Protein AF-A0A6J0G744-F1 (afdb_monomer_lite)

Secondary structure (DSSP, 8-state):
-PPPSS-EEEEEEEEEEEEEEE-TT--EEEEEEEEEEEEETTSEEEEEEE-TTT--EEEEEEEE--SSPP-----EETTEE-

Organism: NCBI:txid321398

Structure (mmCIF, N/CA/C/O backbone):
data_AF-A0A6J0G744-F1
#
_entry.id   AF-A0A6J0G744-F1
#
loop_
_atom_site.group_PDB
_atom_site.id
_atom_site.type_symbol
_atom_site.label_atom_id
_atom_site.label_alt_id
_atom_site.label_comp_id
_atom_site.label_asym_id
_atom_site.label_entity_id
_atom_site.label_seq_id
_atom_site.pdbx_PDB_ins_code
_atom_site.Cartn_x
_atom_site.Cartn_y
_atom_site.Cartn_z
_atom_site.occupancy
_atom_site.B_iso_or_equiv
_atom_site.auth_seq_id
_atom_site.auth_comp_id
_atom_site.auth_asym_id
_atom_site.auth_atom_id
_atom_site.pdbx_PDB_model_num
ATOM 1 N N . MET A 1 1 ? -5.681 -11.201 -13.269 1.00 52.09 1 MET A N 1
ATOM 2 C CA . MET A 1 1 ? -6.669 -10.595 -12.346 1.00 52.09 1 MET A CA 1
ATOM 3 C C . MET A 1 1 ? -6.196 -10.875 -10.926 1.00 52.09 1 MET A C 1
ATOM 5 O O . MET A 1 1 ? -6.138 -12.039 -10.552 1.00 52.09 1 MET A O 1
ATOM 9 N N . GLN A 1 2 ? -5.760 -9.856 -10.180 1.00 69.06 2 GLN A N 1
ATOM 10 C CA . GLN A 1 2 ? -5.303 -10.029 -8.797 1.00 69.06 2 GLN A CA 1
ATOM 11 C C . GLN A 1 2 ? -6.515 -10.009 -7.859 1.00 69.06 2 GLN A C 1
ATOM 13 O O . GLN A 1 2 ? -7.263 -9.035 -7.835 1.00 69.06 2 GLN A O 1
ATOM 18 N N . ALA A 1 3 ? -6.728 -11.094 -7.115 1.00 81.81 3 ALA A N 1
ATOM 19 C CA . ALA A 1 3 ? -7.805 -11.174 -6.136 1.00 81.81 3 ALA A CA 1
ATOM 20 C C . ALA A 1 3 ? -7.385 -10.495 -4.824 1.00 81.81 3 ALA A C 1
ATOM 22 O O . ALA A 1 3 ? -6.291 -10.742 -4.314 1.00 81.81 3 ALA A O 1
ATOM 23 N N . LEU A 1 4 ? -8.261 -9.651 -4.274 1.00 90.94 4 LEU A N 1
ATOM 24 C CA . LEU A 1 4 ? -8.083 -9.049 -2.954 1.00 90.94 4 LEU A CA 1
ATOM 25 C C . LEU A 1 4 ? -8.840 -9.873 -1.901 1.00 90.94 4 LEU A C 1
ATOM 27 O O . LEU A 1 4 ? -9.959 -10.309 -2.166 1.00 90.94 4 LEU A O 1
ATOM 31 N N . PRO A 1 5 ? -8.274 -10.069 -0.697 1.00 90.62 5 PRO A N 1
ATOM 32 C CA . PRO A 1 5 ? -8.908 -10.869 0.353 1.00 90.62 5 PRO A CA 1
ATOM 33 C C . PRO A 1 5 ? -10.089 -10.162 1.041 1.00 90.62 5 PRO A C 1
ATOM 35 O O . PRO A 1 5 ? -10.852 -10.803 1.756 1.00 90.62 5 PRO A O 1
ATOM 38 N N . ALA A 1 6 ? -10.232 -8.848 0.863 1.00 94.06 6 ALA A N 1
ATOM 39 C CA . ALA A 1 6 ? -11.350 -8.052 1.359 1.00 94.06 6 ALA A CA 1
ATOM 40 C C . ALA A 1 6 ? -11.578 -6.838 0.446 1.00 94.06 6 ALA A C 1
ATOM 42 O O . ALA A 1 6 ? -10.772 -6.562 -0.446 1.00 94.06 6 ALA A O 1
ATOM 43 N N . GLN A 1 7 ? -12.667 -6.103 0.679 1.00 96.38 7 GLN A N 1
ATOM 44 C CA . GLN A 1 7 ? -12.981 -4.904 -0.092 1.00 96.38 7 GLN A CA 1
ATOM 45 C C . GLN A 1 7 ? -11.920 -3.806 0.138 1.00 96.38 7 GLN A C 1
ATOM 47 O O . GLN A 1 7 ? -11.557 -3.543 1.294 1.00 96.38 7 GLN A O 1
ATOM 52 N N . PRO A 1 8 ? -11.416 -3.163 -0.933 1.00 96.19 8 PRO A N 1
ATOM 53 C CA . PRO A 1 8 ? -10.520 -2.023 -0.806 1.00 96.19 8 PRO A CA 1
ATOM 54 C C . PRO A 1 8 ? -11.264 -0.803 -0.249 1.00 96.19 8 PRO A C 1
ATOM 56 O O . PRO A 1 8 ? -12.333 -0.439 -0.732 1.00 96.19 8 PRO A O 1
ATOM 59 N N . GLU A 1 9 ? -10.673 -0.180 0.766 1.00 97.56 9 GLU A N 1
ATOM 60 C CA . GLU A 1 9 ? -11.106 1.080 1.380 1.00 97.56 9 GLU A CA 1
ATOM 61 C C . GLU A 1 9 ? -10.396 2.282 0.742 1.00 97.56 9 GLU A C 1
ATOM 63 O O . GLU A 1 9 ? -11.001 3.330 0.533 1.00 97.56 9 GLU A O 1
ATOM 68 N N . SER A 1 10 ? -9.101 2.155 0.432 1.00 97.44 10 SER A N 1
ATOM 69 C CA . SER A 1 10 ? -8.318 3.237 -0.171 1.00 97.44 10 SER A CA 1
ATOM 70 C C . SER A 1 10 ? -7.199 2.713 -1.068 1.00 97.44 10 SER A C 1
ATOM 72 O O . SER A 1 10 ? -6.711 1.597 -0.891 1.00 97.44 10 SER A O 1
ATOM 74 N N . LEU A 1 11 ? -6.792 3.527 -2.040 1.00 96.50 11 LEU A N 1
ATOM 75 C CA . LEU A 1 11 ? -5.732 3.223 -3.001 1.00 96.50 11 LEU A CA 1
ATOM 76 C C . LEU A 1 11 ? -4.779 4.415 -3.086 1.00 96.50 11 LEU A C 1
ATOM 78 O O . LEU A 1 11 ? -5.227 5.561 -3.079 1.00 96.50 11 LEU A O 1
ATOM 82 N N . CYS A 1 12 ? -3.479 4.154 -3.179 1.00 96.12 12 CYS A N 1
ATOM 83 C CA . CYS A 1 12 ? -2.474 5.192 -3.385 1.00 96.12 12 CYS A CA 1
ATOM 84 C C . CYS A 1 12 ? -1.321 4.659 -4.236 1.00 96.12 12 CYS A C 1
ATOM 86 O O . CYS A 1 12 ? -0.670 3.684 -3.856 1.00 96.12 12 CYS A O 1
ATOM 88 N N . ILE A 1 13 ? -1.067 5.312 -5.369 1.00 94.62 13 ILE A N 1
ATOM 89 C CA . ILE A 1 13 ? 0.119 5.067 -6.191 1.00 94.62 13 ILE A CA 1
ATOM 90 C C . ILE A 1 13 ? 1.192 6.072 -5.781 1.00 94.62 13 ILE A C 1
ATOM 92 O O . ILE A 1 13 ? 0.904 7.262 -5.644 1.00 94.62 13 ILE A O 1
ATOM 96 N N . VAL A 1 14 ? 2.413 5.588 -5.579 1.00 92.00 14 VAL A N 1
ATOM 97 C CA . VAL A 1 14 ? 3.560 6.412 -5.195 1.00 92.00 14 VAL A CA 1
ATOM 98 C C . VAL A 1 14 ? 4.823 5.894 -5.867 1.00 92.00 14 VAL A C 1
ATOM 100 O O . VAL A 1 14 ? 5.053 4.686 -5.936 1.00 92.00 14 VAL A O 1
ATOM 103 N N . GLU A 1 15 ? 5.639 6.811 -6.369 1.00 88.94 15 GLU A N 1
ATOM 104 C CA . GLU A 1 15 ? 6.982 6.506 -6.846 1.00 88.94 15 GLU A CA 1
ATOM 105 C C . GLU A 1 15 ? 7.961 6.667 -5.679 1.00 88.94 15 GLU A C 1
ATOM 107 O O . GLU A 1 15 ? 8.034 7.727 -5.059 1.00 88.94 15 GLU A O 1
ATOM 112 N N . MET A 1 16 ? 8.697 5.605 -5.349 1.00 83.00 16 MET A N 1
ATOM 113 C CA . MET A 1 16 ? 9.658 5.596 -4.244 1.00 83.00 16 MET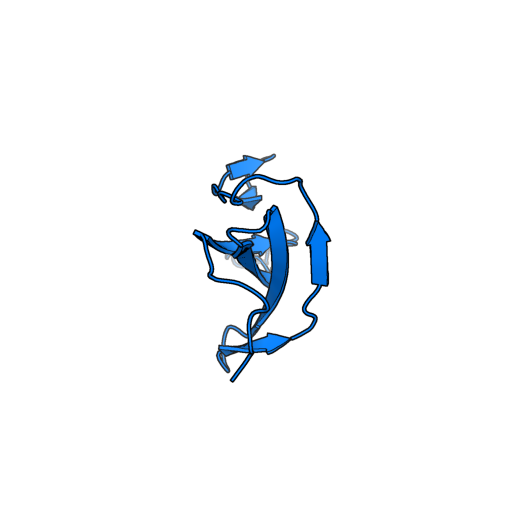 A CA 1
ATOM 114 C C . MET A 1 16 ? 11.020 5.086 -4.708 1.00 83.00 16 MET A C 1
ATOM 116 O O . MET A 1 16 ? 11.119 4.215 -5.572 1.00 83.00 16 MET A O 1
ATOM 120 N N . GLY A 1 17 ? 12.084 5.567 -4.063 1.00 73.88 17 GLY A N 1
ATOM 121 C CA . GLY A 1 17 ? 13.450 5.090 -4.306 1.00 73.88 17 GLY A CA 1
ATOM 122 C C . GLY A 1 17 ? 14.216 5.852 -5.389 1.00 73.88 17 GLY A C 1
ATOM 123 O O . GLY A 1 17 ? 15.273 5.388 -5.809 1.00 73.88 17 GLY A O 1
ATOM 124 N N . GLY A 1 18 ? 13.725 7.022 -5.811 1.00 61.56 18 GLY A N 1
ATOM 125 C CA . GLY A 1 18 ? 14.447 7.901 -6.724 1.00 61.56 18 GLY A CA 1
ATOM 126 C C . GLY A 1 18 ? 15.754 8.393 -6.101 1.00 61.56 18 GLY A C 1
ATOM 127 O O . GLY A 1 18 ? 15.751 9.236 -5.205 1.00 61.56 18 GLY A O 1
ATOM 128 N N . THR A 1 19 ? 16.881 7.877 -6.589 1.00 53.25 19 THR A N 1
ATOM 129 C CA . THR A 1 19 ? 18.173 8.552 -6.416 1.00 53.25 19 THR A CA 1
ATOM 130 C C . THR A 1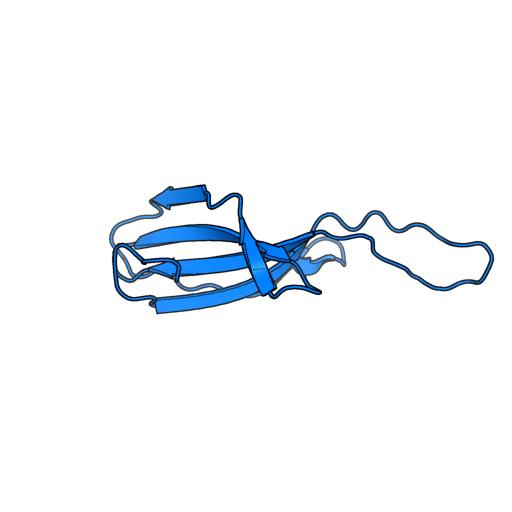 19 ? 18.212 9.666 -7.453 1.00 53.25 19 THR A C 1
ATOM 132 O O . THR A 1 19 ? 18.020 9.383 -8.635 1.00 53.25 19 THR A O 1
ATOM 135 N N . GLU A 1 20 ? 18.420 10.918 -7.045 1.00 54.34 20 GLU A N 1
ATOM 136 C CA . GLU A 1 20 ? 18.621 12.010 -8.000 1.00 54.34 20 GLU A CA 1
ATOM 137 C C . GLU A 1 20 ? 19.922 11.743 -8.770 1.00 54.34 20 GLU A C 1
ATOM 139 O O . GLU A 1 20 ? 21.016 11.984 -8.261 1.00 54.34 20 GLU A O 1
ATOM 144 N N . LYS A 1 21 ? 19.829 11.190 -9.983 1.00 49.06 21 LYS A N 1
ATOM 145 C CA . LYS A 1 21 ? 20.952 11.211 -10.918 1.00 49.06 21 LYS A CA 1
ATOM 146 C C . LYS A 1 21 ? 20.878 12.532 -11.663 1.00 49.06 21 LYS A C 1
ATOM 148 O O . LYS A 1 21 ? 19.934 12.795 -12.400 1.00 49.06 21 LYS A O 1
ATOM 153 N N . GLN A 1 22 ? 21.851 13.389 -11.395 1.00 46.53 22 GLN A N 1
ATOM 154 C CA . GLN A 1 22 ? 22.051 14.619 -12.138 1.00 46.53 22 GLN A CA 1
ATOM 155 C C . GLN A 1 22 ? 22.749 14.227 -13.444 1.00 46.53 22 GLN A C 1
ATOM 157 O O . GLN A 1 22 ? 23.953 13.987 -13.442 1.00 46.53 22 GLN A O 1
ATOM 162 N N . ASP A 1 23 ? 21.986 14.063 -14.525 1.00 48.31 23 ASP A N 1
ATOM 163 C CA . ASP A 1 23 ? 22.577 13.899 -15.854 1.00 48.31 23 ASP A CA 1
ATOM 164 C C . ASP A 1 23 ? 23.231 15.219 -16.287 1.00 48.31 23 ASP A C 1
ATOM 166 O O . ASP A 1 23 ? 22.750 16.308 -15.956 1.00 48.31 23 ASP A O 1
ATOM 170 N N . GLU A 1 24 ? 24.317 15.130 -17.059 1.00 55.25 24 GLU A N 1
ATOM 171 C CA . GLU A 1 24 ? 25.116 16.275 -17.537 1.00 55.25 24 GLU A CA 1
ATOM 172 C C . GLU A 1 24 ? 24.312 17.277 -18.404 1.00 55.25 24 GLU A C 1
ATOM 174 O O . GLU A 1 24 ? 24.789 18.373 -18.690 1.00 55.25 24 GLU A O 1
ATOM 179 N N . LEU A 1 25 ? 23.067 16.938 -18.775 1.00 56.84 25 LEU A N 1
ATOM 180 C CA . LEU A 1 25 ? 22.107 17.778 -19.506 1.00 56.84 25 LEU A CA 1
ATOM 181 C C . LEU A 1 25 ? 21.035 18.463 -18.630 1.00 56.84 25 LEU A C 1
ATOM 183 O O . LEU A 1 25 ? 20.180 19.171 -19.157 1.00 56.84 25 LEU A O 1
ATOM 187 N N . GLY A 1 26 ? 21.063 18.300 -17.303 1.00 46.91 26 GLY A N 1
ATOM 188 C CA . GLY A 1 26 ? 20.146 18.999 -16.391 1.00 46.91 26 GLY A CA 1
ATOM 189 C C . GLY A 1 26 ? 18.723 18.427 -16.316 1.00 46.91 26 GLY A C 1
ATOM 190 O O . GLY A 1 26 ? 17.872 19.013 -15.640 1.00 46.91 26 GLY A O 1
ATOM 191 N N . GLU A 1 27 ? 18.453 17.280 -16.944 1.00 48.19 27 GLU A N 1
ATOM 192 C CA . GLU A 1 27 ? 17.187 16.567 -16.768 1.00 48.19 27 GLU A CA 1
ATOM 193 C C . GLU A 1 27 ? 17.204 15.779 -15.451 1.00 48.19 27 GLU A C 1
ATOM 195 O O . GLU A 1 27 ? 18.032 14.897 -15.223 1.00 48.19 27 GLU A O 1
ATOM 200 N N . ARG A 1 28 ? 16.284 16.121 -14.541 1.00 49.31 28 ARG A N 1
ATOM 201 C CA . ARG A 1 28 ? 16.093 15.410 -13.270 1.00 49.31 28 ARG A CA 1
ATOM 202 C C . ARG A 1 28 ? 15.328 14.110 -13.521 1.00 49.31 28 ARG A C 1
ATOM 204 O O . ARG A 1 28 ? 14.121 14.057 -13.303 1.00 49.31 28 ARG A O 1
ATOM 211 N N . GLY A 1 29 ? 16.012 13.071 -13.987 1.00 49.56 29 GLY A N 1
ATOM 212 C CA . GLY A 1 29 ? 15.431 11.732 -14.074 1.00 49.56 29 GLY A CA 1
ATOM 213 C C . GLY A 1 29 ? 15.469 11.033 -12.714 1.00 49.56 29 GLY A C 1
ATOM 214 O O . GLY A 1 29 ? 16.530 10.566 -12.298 1.00 49.56 29 GLY A O 1
ATOM 215 N N . SER A 1 30 ? 14.339 10.928 -12.005 1.00 53.97 30 SER A N 1
ATOM 216 C CA . SER A 1 30 ? 14.226 9.961 -10.906 1.00 53.97 30 SER A CA 1
ATOM 217 C C . SER A 1 30 ? 14.002 8.571 -11.496 1.00 53.97 30 SER A C 1
ATOM 219 O O . SER A 1 30 ? 13.023 8.331 -12.190 1.00 53.97 30 SER A O 1
ATOM 221 N N . ILE A 1 31 ? 14.910 7.632 -11.227 1.00 61.19 31 ILE A N 1
ATOM 222 C CA . ILE A 1 31 ? 14.641 6.208 -11.461 1.00 61.19 31 ILE A CA 1
ATOM 223 C C . ILE A 1 31 ? 14.047 5.668 -10.158 1.00 61.19 31 ILE A C 1
ATOM 225 O O . ILE A 1 31 ? 14.769 5.137 -9.315 1.00 61.19 31 ILE A O 1
ATOM 229 N N . GLY A 1 32 ? 12.756 5.913 -9.936 1.00 74.38 32 GLY A N 1
ATOM 230 C CA . GLY A 1 32 ? 12.001 5.338 -8.825 1.00 74.38 32 GLY A CA 1
ATOM 231 C C . GLY A 1 32 ? 11.230 4.084 -9.242 1.00 74.38 32 GLY A C 1
ATOM 232 O O . GLY A 1 32 ? 10.906 3.887 -10.411 1.00 74.38 32 GLY A O 1
ATOM 233 N N . PHE A 1 33 ? 10.924 3.220 -8.275 1.00 86.00 33 PHE A N 1
ATOM 234 C CA . PHE A 1 33 ? 9.962 2.138 -8.475 1.00 86.00 33 PHE A CA 1
ATOM 235 C C . PHE A 1 33 ? 8.557 2.650 -8.174 1.00 86.00 33 PHE A C 1
ATOM 237 O O . PHE A 1 33 ? 8.337 3.330 -7.167 1.00 86.00 33 PHE A O 1
ATOM 244 N N . LEU A 1 34 ? 7.601 2.286 -9.025 1.00 92.19 34 LEU A N 1
ATOM 245 C CA . LEU A 1 34 ? 6.201 2.624 -8.831 1.00 92.19 34 LEU A CA 1
ATOM 246 C C . LEU A 1 34 ? 5.537 1.562 -7.951 1.00 92.19 34 LEU A C 1
ATOM 248 O O . LEU A 1 34 ? 5.588 0.364 -8.235 1.00 92.19 34 LEU A O 1
ATOM 252 N N . TYR A 1 35 ? 4.909 2.005 -6.869 1.00 93.81 35 TYR A N 1
ATOM 253 C CA . TYR A 1 35 ? 4.201 1.143 -5.934 1.00 93.81 35 TYR A CA 1
ATOM 254 C C . TYR A 1 35 ? 2.722 1.496 -5.902 1.00 93.81 35 TYR A C 1
ATOM 256 O O . TYR A 1 35 ? 2.350 2.660 -5.762 1.00 93.81 35 TYR A O 1
ATOM 264 N N . LEU A 1 36 ? 1.877 0.471 -5.938 1.00 95.25 36 LEU A N 1
ATOM 265 C CA . LEU A 1 36 ? 0.461 0.565 -5.619 1.00 95.25 36 LEU A CA 1
ATOM 266 C C . LEU A 1 36 ? 0.242 0.071 -4.186 1.00 95.25 36 LEU A C 1
ATOM 268 O O . LEU A 1 36 ? 0.470 -1.096 -3.860 1.00 95.25 36 LEU A O 1
ATOM 272 N N . ASN A 1 37 ? -0.224 0.972 -3.329 1.00 96.19 37 ASN A N 1
ATOM 273 C CA . ASN A 1 37 ? -0.655 0.680 -1.971 1.00 96.19 37 ASN A CA 1
ATOM 274 C C . ASN A 1 37 ? -2.182 0.558 -1.937 1.00 96.19 37 ASN A C 1
ATOM 276 O O . ASN A 1 37 ? -2.895 1.402 -2.481 1.00 96.19 37 ASN A O 1
ATOM 280 N N . ILE A 1 38 ? -2.679 -0.485 -1.279 1.00 97.19 38 ILE A N 1
ATOM 281 C CA . ILE A 1 38 ? -4.098 -0.824 -1.179 1.00 97.19 38 ILE A CA 1
ATOM 282 C C . ILE A 1 38 ? -4.435 -0.998 0.298 1.00 97.19 38 ILE A C 1
ATOM 284 O O . ILE A 1 38 ? -3.961 -1.926 0.954 1.00 97.19 38 ILE A O 1
ATOM 288 N N . GLY A 1 39 ? -5.259 -0.100 0.824 1.00 97.44 39 GLY A N 1
ATOM 289 C CA . GLY A 1 39 ? -5.839 -0.222 2.149 1.00 97.44 39 GLY A CA 1
ATOM 290 C C . GLY A 1 39 ? -7.144 -1.003 2.082 1.00 97.44 39 GLY A C 1
ATOM 291 O O . GLY A 1 39 ? -8.017 -0.659 1.291 1.00 97.44 39 GLY A O 1
ATOM 292 N N . LEU A 1 40 ? -7.292 -2.044 2.897 1.00 97.88 40 LEU A N 1
ATOM 293 C CA . LEU A 1 40 ? -8.505 -2.858 2.967 1.00 97.88 40 LEU A CA 1
ATOM 294 C C . LEU A 1 40 ? -9.369 -2.491 4.180 1.00 97.88 40 LEU A C 1
ATOM 296 O O . LEU A 1 40 ? -8.876 -1.998 5.201 1.00 97.88 40 LEU A O 1
ATOM 300 N N . GLN A 1 41 ? -10.667 -2.790 4.091 1.00 97.75 41 GLN A N 1
ATOM 301 C CA . GLN A 1 41 ? -11.625 -2.558 5.180 1.00 97.75 41 GLN A CA 1
ATOM 302 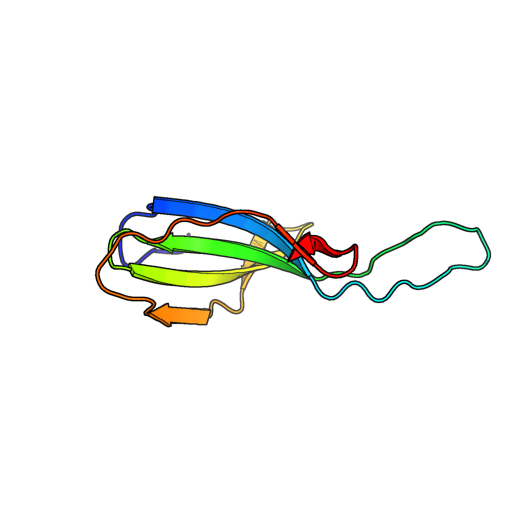C C . GLN A 1 41 ? -11.328 -3.377 6.444 1.00 97.75 41 GLN A C 1
ATOM 304 O O . GLN A 1 41 ? -11.626 -2.937 7.551 1.00 97.75 41 GLN A O 1
ATOM 309 N N . ASN A 1 42 ? -10.689 -4.539 6.298 1.00 96.00 42 ASN A N 1
ATOM 310 C CA . ASN A 1 42 ? -10.287 -5.403 7.411 1.00 96.00 42 ASN A CA 1
ATOM 311 C C . ASN A 1 42 ? -8.965 -4.973 8.078 1.00 96.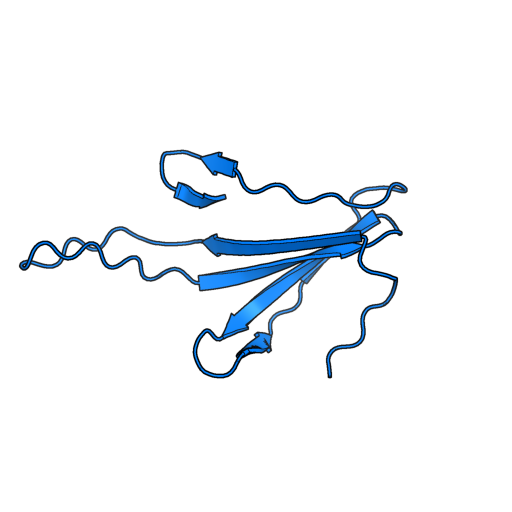00 42 ASN A C 1
ATOM 313 O O . ASN A 1 42 ? -8.395 -5.745 8.845 1.00 96.00 42 ASN A O 1
ATOM 317 N N . GLY A 1 43 ? -8.452 -3.779 7.760 1.00 97.12 43 GLY A N 1
ATOM 318 C CA . GLY A 1 43 ? -7.246 -3.231 8.377 1.00 97.12 43 GLY A CA 1
ATOM 319 C C . GLY A 1 43 ? -5.928 -3.791 7.845 1.00 97.12 43 GLY A C 1
ATOM 320 O O . GLY A 1 43 ? -4.862 -3.590 8.434 1.00 97.12 43 GLY A O 1
ATOM 321 N N . VAL A 1 44 ? -5.988 -4.482 6.709 1.00 97.62 44 VAL A N 1
ATOM 322 C CA . VAL A 1 44 ? -4.820 -4.971 5.983 1.00 97.62 44 VAL A CA 1
ATOM 323 C C . VAL A 1 44 ? -4.353 -3.925 4.967 1.00 97.62 44 VAL A C 1
ATOM 325 O O . VAL A 1 44 ? -5.149 -3.363 4.220 1.00 97.62 44 VAL A O 1
ATOM 328 N N . LEU A 1 45 ? -3.045 -3.685 4.925 1.00 97.38 45 LEU A N 1
ATOM 329 C CA . LEU A 1 45 ? -2.353 -2.923 3.892 1.00 97.38 45 LEU A CA 1
ATOM 330 C C . LEU A 1 45 ? -1.642 -3.887 2.945 1.00 97.38 45 LEU A C 1
ATOM 332 O O . LEU A 1 45 ? -0.847 -4.718 3.391 1.00 97.38 45 LEU A O 1
ATOM 336 N N . LEU A 1 46 ? -1.880 -3.738 1.647 1.00 96.00 46 LEU A N 1
ATOM 337 C CA . LEU A 1 46 ? -1.109 -4.390 0.600 1.00 96.00 46 LEU A CA 1
ATOM 338 C C . LEU A 1 46 ? -0.258 -3.345 -0.109 1.00 96.00 46 LEU A C 1
ATOM 340 O O . LEU A 1 46 ? -0.711 -2.234 -0.364 1.00 96.00 46 LEU A O 1
ATOM 344 N N . ARG A 1 47 ? 0.964 -3.722 -0.456 1.00 95.38 47 ARG A N 1
ATOM 345 C CA . ARG A 1 47 ? 1.846 -2.950 -1.326 1.00 95.38 47 ARG A CA 1
ATOM 346 C C . ARG A 1 47 ? 2.318 -3.868 -2.432 1.00 95.38 47 ARG A C 1
ATOM 348 O O . ARG A 1 47 ? 2.830 -4.944 -2.138 1.00 95.38 47 ARG A O 1
ATOM 355 N N . THR A 1 48 ? 2.172 -3.433 -3.670 1.00 94.50 48 THR A N 1
ATOM 356 C CA . THR A 1 48 ? 2.597 -4.176 -4.854 1.00 94.50 48 THR A CA 1
ATOM 357 C C . THR A 1 48 ? 3.411 -3.259 -5.755 1.00 94.50 48 THR A C 1
ATOM 359 O O . THR A 1 48 ? 3.151 -2.058 -5.813 1.00 94.50 48 THR A O 1
ATOM 362 N N . VAL A 1 49 ? 4.411 -3.811 -6.429 1.00 93.44 49 VAL A N 1
ATOM 363 C CA . VAL A 1 49 ? 5.145 -3.114 -7.487 1.00 93.44 49 VAL A CA 1
ATOM 364 C C . VAL A 1 49 ? 4.242 -3.047 -8.716 1.00 93.44 49 VAL A C 1
ATOM 366 O O . VAL A 1 49 ? 3.620 -4.052 -9.067 1.00 93.44 49 VAL A O 1
ATOM 369 N N . LEU A 1 50 ? 4.146 -1.863 -9.319 1.00 93.38 50 LEU A N 1
ATOM 370 C CA . 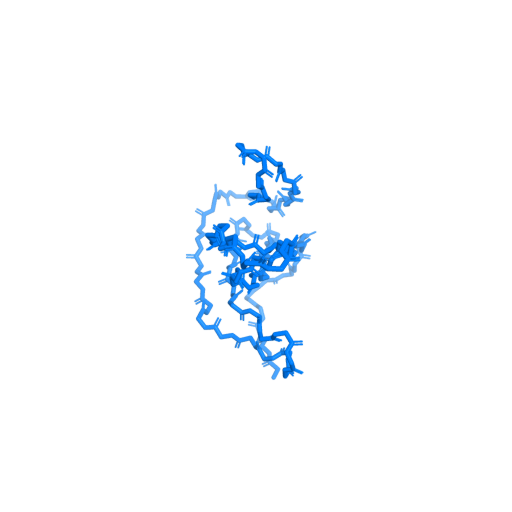LEU A 1 50 ? 3.392 -1.589 -10.539 1.00 93.38 50 LEU A CA 1
ATOM 371 C C . LEU A 1 50 ? 4.383 -1.333 -11.676 1.00 93.38 50 LEU A C 1
ATOM 373 O O . LEU A 1 50 ? 5.197 -0.415 -11.595 1.00 93.38 50 LEU A O 1
ATOM 377 N N . ASP A 1 51 ? 4.315 -2.131 -12.734 1.00 91.38 51 ASP A N 1
ATOM 378 C CA . ASP A 1 51 ? 5.073 -1.867 -13.955 1.00 91.38 51 ASP A CA 1
ATOM 379 C C . ASP A 1 51 ? 4.433 -0.684 -14.715 1.00 91.38 51 ASP A C 1
ATOM 381 O O . ASP A 1 51 ? 3.250 -0.753 -15.061 1.00 91.38 51 ASP A O 1
ATOM 385 N N . PRO A 1 52 ? 5.169 0.414 -14.979 1.00 88.25 52 PRO A N 1
ATOM 386 C CA . PRO A 1 52 ? 4.616 1.596 -15.640 1.00 88.25 52 PRO A CA 1
ATOM 387 C C . PRO A 1 52 ? 4.300 1.388 -17.131 1.00 88.25 52 PRO A C 1
ATOM 389 O O . PRO A 1 52 ? 3.559 2.184 -17.704 1.00 88.25 52 PRO A O 1
ATOM 392 N N . VAL A 1 53 ? 4.862 0.356 -17.767 1.00 89.88 53 VAL A N 1
ATOM 393 C CA . VAL A 1 53 ? 4.673 0.046 -19.190 1.00 89.88 53 VAL A CA 1
ATOM 394 C C . VAL A 1 53 ? 3.567 -0.987 -19.370 1.00 89.88 53 VAL A C 1
ATOM 396 O O . VAL A 1 53 ? 2.650 -0.776 -20.161 1.00 89.88 53 VAL A O 1
ATOM 399 N N . THR A 1 54 ? 3.651 -2.109 -18.653 1.00 90.94 54 THR A N 1
ATOM 400 C CA . THR A 1 54 ? 2.711 -3.231 -18.819 1.00 90.94 54 THR A CA 1
ATOM 401 C C . THR A 1 54 ? 1.479 -3.110 -17.924 1.00 90.94 54 THR A C 1
ATOM 403 O O . THR A 1 54 ? 0.433 -3.673 -18.243 1.00 90.94 54 THR A O 1
ATOM 406 N N . GLY A 1 55 ? 1.571 -2.361 -16.820 1.00 88.81 55 GLY A N 1
ATOM 407 C CA . GLY A 1 55 ? 0.532 -2.305 -15.793 1.00 88.81 55 GLY A CA 1
ATOM 408 C C . GLY A 1 55 ? 0.468 -3.555 -14.912 1.00 88.81 55 GLY A C 1
ATOM 409 O O . GLY A 1 55 ? -0.459 -3.682 -14.108 1.00 88.81 55 GLY A O 1
ATOM 410 N N . ASP A 1 56 ? 1.426 -4.477 -15.048 1.00 91.62 56 ASP A N 1
ATOM 411 C CA . ASP A 1 56 ? 1.462 -5.693 -14.249 1.00 91.62 56 ASP A CA 1
ATOM 412 C C . ASP A 1 56 ? 1.776 -5.393 -12.781 1.00 91.62 56 ASP A C 1
ATOM 414 O O . ASP A 1 56 ? 2.576 -4.519 -12.431 1.00 91.62 56 ASP A O 1
ATOM 418 N N . LEU A 1 57 ? 1.124 -6.162 -11.909 1.00 93.06 57 LEU A N 1
ATOM 419 C CA . LEU A 1 57 ? 1.280 -6.083 -10.463 1.00 93.06 57 LEU A CA 1
ATOM 420 C C . LEU A 1 57 ? 2.122 -7.266 -9.982 1.00 93.06 57 LEU A C 1
ATOM 422 O O . LEU A 1 57 ? 1.761 -8.425 -10.196 1.00 93.06 57 LEU A O 1
ATOM 426 N N . SER A 1 58 ? 3.241 -6.981 -9.319 1.00 92.06 58 SER A N 1
ATOM 427 C CA . SER A 1 58 ? 4.178 -7.996 -8.819 1.00 92.06 58 SER A CA 1
ATOM 428 C C . SER A 1 58 ? 4.704 -7.664 -7.415 1.00 92.06 58 SER A C 1
ATOM 430 O O . SER A 1 58 ? 4.462 -6.576 -6.897 1.00 92.06 58 SER A O 1
ATOM 432 N N . ASP A 1 59 ? 5.374 -8.621 -6.758 1.00 91.44 59 ASP A N 1
ATOM 433 C CA . ASP A 1 59 ? 5.915 -8.482 -5.387 1.00 91.44 59 ASP A CA 1
ATOM 434 C C . ASP A 1 59 ? 4.888 -7.910 -4.386 1.00 91.44 59 ASP A C 1
ATOM 436 O O . ASP A 1 59 ? 5.112 -6.914 -3.692 1.00 91.44 59 ASP A O 1
ATOM 440 N N . THR A 1 60 ? 3.702 -8.528 -4.336 1.00 92.94 60 THR A N 1
ATOM 441 C CA . THR A 1 60 ? 2.659 -8.139 -3.384 1.00 92.94 60 THR A CA 1
ATOM 442 C C . THR A 1 60 ? 3.061 -8.532 -1.964 1.00 92.94 60 THR A C 1
ATOM 444 O O . THR A 1 60 ? 3.163 -9.709 -1.618 1.00 92.94 60 THR A O 1
ATOM 447 N N . ARG A 1 61 ? 3.211 -7.528 -1.102 1.00 94.12 61 ARG A N 1
ATOM 448 C CA . ARG A 1 61 ? 3.494 -7.679 0.327 1.00 94.12 61 ARG A CA 1
ATOM 449 C C . ARG A 1 61 ? 2.313 -7.188 1.144 1.00 94.12 61 ARG A C 1
ATOM 451 O O . ARG A 1 61 ? 1.705 -6.176 0.813 1.00 94.12 61 ARG A O 1
ATOM 458 N N . THR A 1 62 ? 2.037 -7.873 2.248 1.00 95.25 62 THR A N 1
ATOM 459 C CA . THR A 1 62 ? 0.870 -7.602 3.093 1.00 95.25 62 THR A CA 1
ATOM 460 C C . THR A 1 62 ? 1.292 -7.297 4.527 1.00 95.25 62 THR A C 1
ATOM 462 O O . THR A 1 62 ? 2.218 -7.916 5.052 1.00 95.25 62 THR A O 1
ATOM 465 N N . ARG A 1 63 ? 0.612 -6.351 5.178 1.00 97.06 63 ARG A N 1
ATOM 466 C CA . ARG A 1 63 ? 0.790 -6.030 6.597 1.00 97.06 63 ARG A CA 1
ATOM 467 C C . ARG A 1 63 ? -0.557 -5.741 7.254 1.00 97.06 63 ARG A C 1
ATOM 469 O O . ARG A 1 63 ? -1.347 -4.973 6.725 1.00 97.06 63 ARG A O 1
ATOM 476 N N . TYR A 1 64 ? -0.799 -6.313 8.428 1.00 97.44 64 TYR A N 1
ATOM 477 C CA . TYR A 1 64 ? -1.958 -5.971 9.252 1.00 97.44 64 TYR A CA 1
ATOM 478 C C . TYR A 1 64 ? -1.646 -4.737 10.109 1.00 97.44 64 TYR A C 1
ATOM 480 O O . TYR A 1 64 ? -0.640 -4.728 10.818 1.00 97.44 64 TYR A O 1
ATOM 488 N N . LEU A 1 65 ? -2.473 -3.692 10.013 1.00 97.19 65 LEU A N 1
ATOM 489 C CA . LEU A 1 65 ? -2.282 -2.420 10.724 1.00 97.19 65 LEU A CA 1
ATOM 490 C C . LEU A 1 65 ? -3.224 -2.252 11.926 1.00 97.19 65 LEU A C 1
ATOM 492 O O . LEU A 1 65 ? -2.957 -1.427 12.796 1.00 97.19 65 LEU A O 1
ATOM 496 N N . GLY A 1 66 ? -4.314 -3.017 11.994 1.00 96.88 66 GLY A N 1
ATOM 497 C CA . GLY A 1 66 ? -5.290 -2.953 13.081 1.00 96.88 66 GLY A CA 1
ATOM 498 C C . GLY A 1 66 ? -6.673 -3.401 12.626 1.00 96.88 66 GLY A C 1
ATOM 499 O O . GLY A 1 66 ? -6.824 -3.910 11.531 1.00 96.88 66 GLY A O 1
ATOM 500 N N . SER A 1 67 ? -7.699 -3.201 13.450 1.00 94.94 67 SER A N 1
ATOM 501 C CA . SER A 1 67 ? -9.071 -3.650 13.155 1.00 94.94 67 SER A CA 1
ATOM 502 C C . SER A 1 67 ? -9.909 -2.660 12.336 1.00 94.94 67 SER A C 1
ATOM 504 O O . SER A 1 67 ? -11.062 -2.944 12.019 1.00 94.94 67 SER A O 1
ATOM 506 N N . ARG A 1 68 ? -9.372 -1.472 12.035 1.00 97.69 68 ARG A N 1
ATOM 507 C CA . ARG A 1 68 ? -10.095 -0.388 11.351 1.00 97.69 68 ARG A CA 1
ATOM 508 C C . ARG A 1 68 ? -9.740 -0.342 9.860 1.00 97.69 68 ARG A C 1
ATOM 510 O O . ARG A 1 68 ? -8.593 -0.639 9.531 1.00 97.69 68 ARG A O 1
ATOM 517 N N . PRO A 1 69 ? -10.658 0.113 8.984 1.00 97.69 69 PRO A N 1
ATOM 518 C CA . PRO A 1 69 ? -10.369 0.312 7.564 1.00 97.69 69 PRO A CA 1
ATOM 519 C C . PRO A 1 69 ? -9.141 1.201 7.333 1.00 97.69 69 PRO A C 1
ATOM 521 O O . PRO A 1 69 ? -9.016 2.269 7.944 1.00 97.69 69 PRO A O 1
ATOM 524 N N . VAL A 1 70 ? -8.232 0.764 6.456 1.00 98.00 70 VAL A N 1
ATOM 525 C CA . VAL A 1 70 ? -6.981 1.485 6.173 1.00 98.00 70 VAL A CA 1
ATOM 526 C C . VAL A 1 70 ? -7.236 2.626 5.194 1.00 98.00 70 VAL A C 1
ATOM 528 O O . VAL A 1 70 ? -7.731 2.405 4.088 1.00 98.00 70 VAL A O 1
ATOM 531 N N . LYS A 1 71 ? -6.825 3.839 5.578 1.00 97.56 71 LYS A N 1
ATOM 532 C CA . LYS A 1 71 ? -6.859 5.042 4.738 1.00 97.56 71 LYS A CA 1
ATOM 533 C C . LYS A 1 71 ? -5.446 5.482 4.391 1.00 97.56 71 LYS A C 1
ATOM 535 O O . LYS A 1 71 ? -4.622 5.672 5.282 1.00 97.56 71 LYS A O 1
ATOM 540 N N . LEU A 1 72 ? -5.18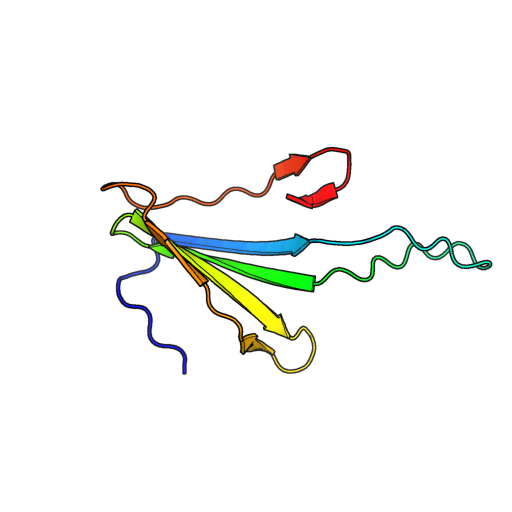8 5.635 3.101 1.00 96.94 72 LEU A N 1
ATOM 541 C CA . LEU A 1 72 ? -3.901 6.047 2.562 1.00 96.94 72 LEU A CA 1
ATOM 542 C C . LEU A 1 72 ? -3.933 7.528 2.189 1.00 96.94 72 LEU A C 1
ATOM 544 O O . LEU A 1 72 ? -4.900 8.009 1.603 1.00 96.94 72 LEU A O 1
ATOM 548 N N . PHE A 1 73 ? -2.852 8.232 2.512 1.00 95.50 73 PHE A N 1
ATOM 549 C CA . PHE A 1 73 ? -2.645 9.631 2.164 1.00 95.50 73 PHE A CA 1
ATOM 550 C C . PHE A 1 73 ? -1.241 9.775 1.612 1.00 95.50 73 PHE A C 1
ATOM 552 O O . PHE A 1 73 ? -0.297 9.232 2.183 1.00 95.50 73 PHE A O 1
ATOM 559 N N . ARG A 1 74 ? -1.110 10.514 0.516 1.00 90.94 74 ARG A N 1
ATOM 560 C CA . ARG A 1 74 ? 0.199 10.822 -0.040 1.00 90.94 74 ARG A CA 1
ATOM 561 C C . ARG A 1 74 ? 0.833 11.941 0.769 1.00 90.94 74 ARG A C 1
ATOM 563 O O . ARG A 1 74 ? 0.209 12.987 0.963 1.00 90.94 74 ARG A O 1
ATOM 570 N N . VAL A 1 75 ? 2.064 11.734 1.212 1.00 91.19 75 VAL A N 1
ATOM 571 C CA . VAL A 1 75 ? 2.835 12.750 1.927 1.00 91.19 75 VAL A CA 1
ATOM 572 C C . VAL A 1 75 ? 4.161 12.980 1.215 1.00 91.19 75 VAL A C 1
ATOM 574 O O . VAL A 1 75 ? 4.611 12.165 0.416 1.00 91.19 75 VAL A O 1
ATOM 577 N N . ARG A 1 76 ? 4.779 14.134 1.468 1.00 86.50 76 ARG A N 1
ATOM 578 C CA . ARG A 1 76 ? 6.150 14.396 1.031 1.00 86.50 76 ARG A CA 1
ATOM 579 C C . ARG A 1 76 ? 7.054 14.403 2.247 1.00 86.50 76 ARG A C 1
ATOM 581 O O . ARG A 1 76 ? 6.798 15.146 3.193 1.00 86.50 76 ARG A O 1
ATOM 588 N N . MET A 1 77 ? 8.105 13.598 2.217 1.00 82.50 77 MET A N 1
ATOM 589 C CA . MET A 1 77 ? 9.146 13.575 3.238 1.00 82.50 77 MET A CA 1
ATOM 590 C C . MET A 1 77 ? 10.490 13.887 2.595 1.00 82.50 77 MET A C 1
ATOM 592 O O . MET A 1 77 ? 10.824 13.339 1.553 1.00 82.50 77 MET A O 1
ATOM 596 N N . GLN A 1 78 ? 11.258 14.794 3.207 1.00 84.12 78 GLN A N 1
ATOM 597 C CA . GLN A 1 78 ? 12.594 15.184 2.728 1.00 84.12 78 GLN A CA 1
ATOM 598 C C . GLN A 1 78 ? 12.626 15.610 1.243 1.00 84.12 78 GLN A C 1
ATOM 600 O O . GLN A 1 78 ? 13.598 15.378 0.538 1.00 84.12 78 GLN A O 1
ATOM 605 N N . GLY A 1 79 ? 11.545 16.231 0.759 1.00 77.50 79 GLY A N 1
ATOM 606 C CA . GLY A 1 79 ? 11.424 16.675 -0.635 1.00 77.50 79 GLY A CA 1
ATOM 607 C C . GLY A 1 79 ? 10.989 15.595 -1.633 1.00 77.50 79 GLY A C 1
ATOM 608 O O . GLY A 1 79 ? 10.729 15.936 -2.782 1.00 77.50 79 GLY A O 1
ATOM 609 N N . GLN A 1 80 ? 10.832 14.340 -1.203 1.00 72.56 80 GLN A N 1
ATOM 610 C CA . GLN A 1 80 ? 10.404 13.215 -2.041 1.00 72.56 80 GLN A CA 1
ATOM 611 C C . GLN A 1 80 ? 9.020 12.692 -1.629 1.00 72.56 80 GLN A C 1
ATOM 613 O O . GLN A 1 80 ? 8.546 12.973 -0.525 1.00 72.56 80 GLN A O 1
ATOM 618 N N . GLU A 1 81 ? 8.336 11.971 -2.522 1.00 74.44 81 GLU A N 1
ATOM 619 C CA . GLU A 1 81 ? 7.066 11.313 -2.184 1.00 74.44 81 GLU A CA 1
ATOM 620 C C . GLU A 1 81 ? 7.313 10.110 -1.259 1.00 74.44 81 GLU A C 1
ATOM 622 O O . GLU A 1 81 ? 8.287 9.373 -1.424 1.00 74.44 81 GLU A O 1
ATOM 627 N N . ALA A 1 82 ? 6.444 9.950 -0.257 1.00 61.38 82 ALA A N 1
ATOM 628 C CA . ALA A 1 82 ? 6.485 8.886 0.743 1.00 61.38 82 ALA A CA 1
ATOM 629 C C . ALA A 1 82 ? 5.087 8.312 1.012 1.00 61.38 82 ALA A C 1
ATOM 631 O O . ALA A 1 82 ? 4.077 9.014 0.758 1.00 61.38 82 ALA A O 1
#

pLDDT: mean 84.17, std 16.74, range [46.53, 98.0]

Sequence (82 aa):
MQALPAQPESLCIVEMGGTEKQDELGERGSIGFLYLNIGLQNGVLLRTVLDPVTGDLSDTRTRYLGSRPVKLFRVRMQGQEA

InterPro domains:
  IPR015943 WD40/YVTN repeat-like-containing domain superfamily [G3DSA:2.130.10.10] (1-82)
  IPR058543 RSE1/DDB1/CPSF1, second beta-propeller [PF23726] (2-81)

Radius of gyration: 14.96 Å; chains: 1; bounding box: 38×30×33 Å

Foldseek 3Di:
DDDDPAAFPEKDKFWDDFDQDCDPVRDRDGPTWIWIWTWGQQQKIWIWTADPPPRDTHDIDIDRHDRGTDYDDWDDDPNGID